Protein AF-A0A841R3I0-F1 (afdb_monomer)

Solvent-accessible surface area (backbone atoms only — not comparable to full-atom values): 3600 Å² total; per-residue (Å²): 134,84,93,68,90,59,55,82,92,54,53,90,73,74,86,85,63,61,48,65,52,48,35,54,53,42,52,53,46,16,72,73,68,38,56,93,74,41,88,75,83,52,59,100,66,93,70,64,98,75,78,124

Secondary structure (DSSP, 8-state):
--S--S-TTTTT-----HHHHHHHHHHHHHHHH-GGG----SS-----TT--

InterPro domains:
  IPR015422 Pyridoxal phosphate-dependent transferase, small domain [G3DSA:3.90.1150.10] (1-52)

Sequence (52 a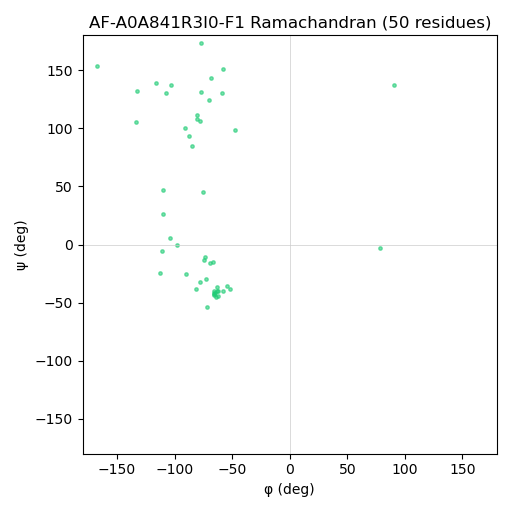a):
MTISVAAPQAYGKKANDVIFGANDAAVKAAQKYGKEKVTNATIGAILDENED

pLDDT: mean 79.62, std 9.32, range [47.28, 88.44]

Organism: NCBI:txid620903

Foldseek 3Di:
DPPDPDDPVCPPDDDPCPLVVLQVVQVVCCVVPNVVVGDDPSDPDDADPPRD

Mean predicted aligned error: 8.37 Å

Structure (mmCIF, N/CA/C/O backbone):
data_AF-A0A841R3I0-F1
#
_entry.id   AF-A0A841R3I0-F1
#
loop_
_atom_site.group_PDB
_atom_site.id
_atom_site.type_symbol
_atom_site.label_atom_id
_atom_site.label_alt_id
_atom_site.label_comp_id
_atom_site.label_asym_id
_atom_site.label_entity_id
_atom_site.label_seq_id
_atom_site.pdbx_PDB_ins_code
_atom_site.Cartn_x
_atom_site.Cartn_y
_atom_site.Cartn_z
_atom_site.occupancy
_atom_site.B_iso_or_equiv
_atom_site.auth_seq_id
_atom_site.auth_comp_id
_atom_site.auth_a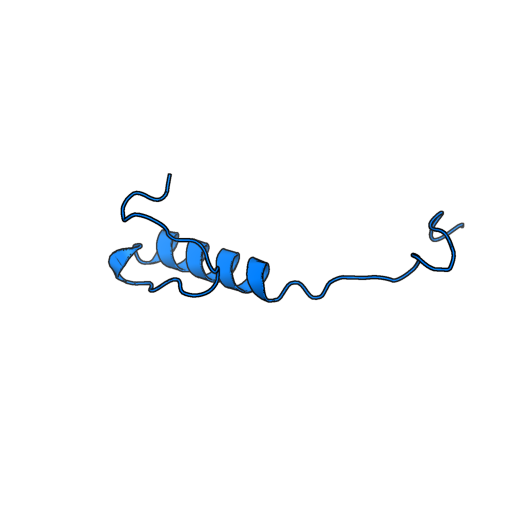sym_id
_atom_site.auth_atom_id
_atom_site.pdbx_PDB_model_num
ATOM 1 N N . MET A 1 1 ? -2.300 2.530 -37.511 1.00 47.28 1 MET A N 1
ATOM 2 C CA . MET A 1 1 ? -2.552 3.107 -36.175 1.00 47.28 1 MET A CA 1
ATOM 3 C C . MET A 1 1 ? -1.297 2.908 -35.348 1.00 47.28 1 MET A C 1
ATOM 5 O O . MET A 1 1 ? -0.896 1.768 -35.155 1.00 47.28 1 MET A O 1
ATOM 9 N N . THR A 1 2 ? -0.629 3.984 -34.946 1.00 59.38 2 THR A N 1
ATOM 10 C CA . THR A 1 2 ? 0.542 3.903 -34.064 1.00 59.38 2 THR A CA 1
ATOM 11 C C . THR A 1 2 ? 0.028 3.736 -32.638 1.00 59.38 2 THR A C 1
ATOM 13 O O . THR A 1 2 ? -0.616 4.631 -32.105 1.00 59.38 2 THR A O 1
ATOM 16 N N . ILE A 1 3 ? 0.246 2.559 -32.054 1.00 79.06 3 ILE A N 1
ATOM 17 C CA . ILE A 1 3 ? -0.291 2.169 -30.736 1.00 79.06 3 ILE A CA 1
ATOM 18 C C . ILE A 1 3 ? 0.443 2.857 -29.570 1.00 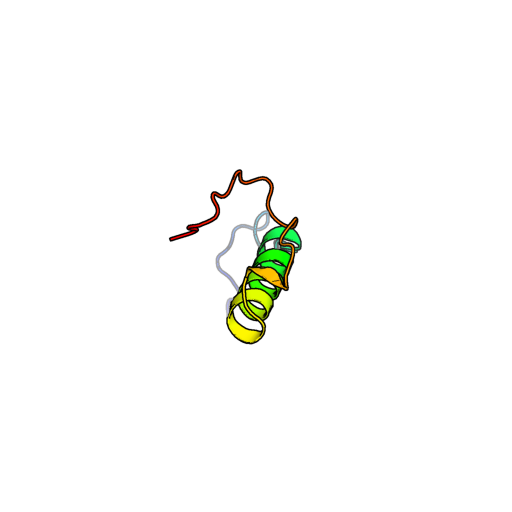79.06 3 ILE A C 1
ATOM 20 O O . ILE A 1 3 ? -0.047 2.849 -28.445 1.00 79.06 3 ILE A O 1
ATOM 24 N N . SER A 1 4 ? 1.604 3.472 -29.828 1.00 78.19 4 SER A N 1
ATOM 25 C CA . SER A 1 4 ? 2.331 4.334 -28.892 1.00 78.19 4 SER A CA 1
ATOM 26 C C . SER A 1 4 ? 3.447 5.105 -29.602 1.00 78.19 4 SER A C 1
ATOM 28 O O . SER A 1 4 ? 3.977 4.646 -30.611 1.00 78.19 4 SER A O 1
ATOM 30 N N . VAL A 1 5 ? 3.804 6.266 -29.051 1.00 88.44 5 VAL A N 1
ATOM 31 C CA . VAL A 1 5 ? 4.948 7.107 -29.454 1.00 88.44 5 VAL A CA 1
ATOM 32 C C . VAL A 1 5 ? 6.131 6.988 -28.480 1.00 88.44 5 VAL A C 1
ATOM 34 O O . VAL A 1 5 ? 7.111 7.720 -28.599 1.00 88.44 5 VAL A O 1
ATOM 37 N N . ALA A 1 6 ? 6.041 6.094 -27.488 1.00 85.56 6 ALA A N 1
ATOM 38 C CA . ALA A 1 6 ? 7.104 5.880 -26.514 1.00 85.56 6 ALA A CA 1
ATOM 39 C C . ALA A 1 6 ? 8.341 5.244 -27.169 1.00 85.56 6 ALA A C 1
ATOM 41 O O . ALA A 1 6 ? 8.223 4.373 -28.031 1.00 85.56 6 ALA A O 1
ATOM 42 N N . ALA A 1 7 ? 9.533 5.646 -26.717 1.00 87.56 7 ALA A N 1
ATOM 43 C CA . ALA A 1 7 ? 10.784 5.032 -27.153 1.00 87.56 7 ALA A CA 1
ATOM 44 C C . ALA A 1 7 ? 10.797 3.516 -26.846 1.00 87.56 7 ALA A C 1
ATOM 46 O O . ALA A 1 7 ? 10.196 3.103 -25.845 1.00 87.56 7 ALA A O 1
ATOM 47 N N . PRO A 1 8 ? 11.510 2.680 -27.628 1.00 85.50 8 PRO A N 1
ATOM 48 C CA . PRO A 1 8 ? 11.491 1.223 -27.466 1.00 85.50 8 PRO A CA 1
ATOM 49 C C . PRO A 1 8 ? 11.835 0.750 -26.048 1.00 85.50 8 PRO A C 1
ATOM 51 O O . PRO A 1 8 ? 11.222 -0.187 -25.548 1.00 85.50 8 PRO A O 1
ATOM 54 N N . GLN A 1 9 ? 12.752 1.438 -25.355 1.00 87.56 9 GLN A N 1
ATOM 55 C CA . GLN A 1 9 ? 13.116 1.111 -23.973 1.00 87.56 9 GLN A CA 1
ATOM 56 C C . GLN A 1 9 ? 12.062 1.492 -22.919 1.00 87.56 9 GLN A C 1
ATOM 58 O O . GLN A 1 9 ? 12.228 1.139 -21.753 1.00 87.56 9 GLN A O 1
ATOM 63 N N . ALA A 1 10 ? 11.032 2.262 -23.268 1.00 84.75 10 ALA A N 1
ATOM 64 C CA . ALA A 1 10 ? 9.985 2.727 -22.354 1.00 84.75 10 ALA A CA 1
ATOM 65 C C . ALA A 1 10 ? 8.612 2.117 -22.667 1.00 84.75 10 ALA A C 1
ATOM 67 O O . ALA A 1 10 ? 7.761 2.021 -21.783 1.00 84.75 10 ALA A O 1
ATOM 68 N N . TYR A 1 11 ? 8.402 1.692 -23.913 1.00 87.12 11 TYR A N 1
ATOM 69 C CA . TYR A 1 11 ? 7.161 1.077 -24.351 1.00 87.12 11 TYR A CA 1
ATOM 70 C C . TYR A 1 11 ? 6.837 -0.184 -23.533 1.00 87.12 11 TYR A C 1
ATOM 72 O O . TYR A 1 11 ? 7.685 -1.050 -23.327 1.00 87.12 11 TYR A O 1
ATOM 80 N N . GLY A 1 12 ? 5.600 -0.270 -23.039 1.00 83.81 12 GLY A N 1
ATOM 81 C CA . GLY A 1 12 ? 5.099 -1.418 -22.276 1.00 83.81 12 GLY A CA 1
ATOM 82 C C . GLY A 1 12 ? 5.528 -1.485 -20.805 1.00 83.81 12 GLY A C 1
ATOM 83 O O . GLY A 1 12 ? 5.068 -2.377 -20.093 1.00 83.81 12 GLY A O 1
ATOM 84 N N . LYS A 1 13 ? 6.358 -0.556 -20.306 1.00 87.06 13 LYS A N 1
ATOM 85 C CA . LYS A 1 13 ? 6.696 -0.504 -18.875 1.00 87.06 13 LYS A CA 1
ATOM 86 C C . LYS A 1 13 ? 5.489 -0.045 -18.060 1.00 87.06 13 LYS A C 1
ATOM 88 O O . LYS A 1 13 ? 4.957 1.040 -18.276 1.00 87.06 13 LYS A O 1
ATOM 93 N N . LYS A 1 14 ? 5.098 -0.861 -17.084 1.00 84.81 14 LYS A N 1
ATOM 94 C CA . LYS A 1 14 ? 4.055 -0.556 -16.105 1.00 84.81 14 LYS A CA 1
ATOM 95 C C . LYS A 1 14 ? 4.575 -0.897 -14.713 1.00 84.81 14 LYS A C 1
ATOM 97 O O . LYS A 1 14 ? 5.112 -1.984 -14.512 1.00 84.81 14 LYS A O 1
ATOM 102 N N . ALA A 1 15 ? 4.413 0.022 -13.767 1.00 81.56 15 ALA A N 1
ATOM 103 C CA . ALA A 1 15 ? 4.665 -0.270 -12.364 1.00 81.56 15 ALA A CA 1
ATOM 104 C C . ALA A 1 15 ? 3.492 -1.079 -11.795 1.00 81.56 15 ALA A C 1
ATOM 106 O O . ALA A 1 15 ? 2.328 -0.716 -11.983 1.00 81.56 15 ALA A O 1
ATOM 107 N N . ASN A 1 16 ? 3.802 -2.173 -11.103 1.00 80.81 16 ASN A N 1
ATOM 108 C CA . ASN A 1 16 ? 2.839 -2.834 -10.232 1.00 80.81 16 ASN A CA 1
ATOM 109 C C . ASN A 1 16 ? 2.930 -2.164 -8.870 1.00 80.81 16 AS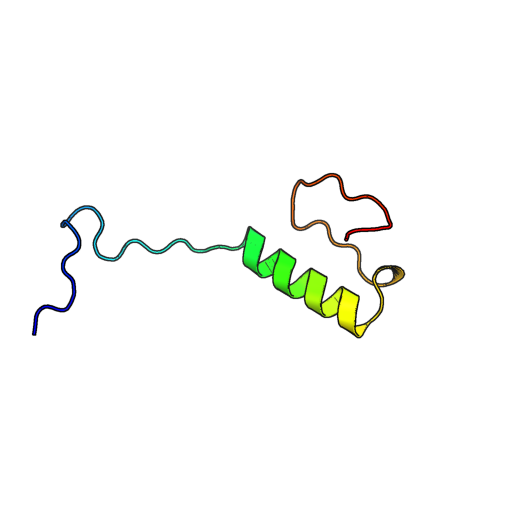N A C 1
ATOM 111 O O . ASN A 1 16 ? 3.789 -2.493 -8.054 1.00 80.81 16 ASN A O 1
ATOM 115 N N . ASP A 1 17 ? 2.073 -1.172 -8.678 1.00 81.31 17 ASP A N 1
ATOM 116 C CA . ASP A 1 17 ? 2.099 -0.330 -7.498 1.00 81.31 17 ASP A CA 1
ATOM 117 C C . ASP A 1 17 ? 1.320 -0.964 -6.340 1.00 81.31 17 ASP A C 1
ATOM 119 O O . ASP A 1 17 ? 0.125 -0.738 -6.146 1.00 81.31 17 ASP A O 1
ATOM 123 N N . VAL A 1 18 ? 2.006 -1.837 -5.605 1.00 84.88 18 VAL A N 1
ATOM 124 C CA . VAL A 1 18 ? 1.418 -2.582 -4.483 1.00 84.88 18 VAL A CA 1
ATOM 125 C C . VAL A 1 18 ? 1.294 -1.705 -3.234 1.00 84.88 18 VAL A C 1
ATOM 127 O O . VAL A 1 18 ? 0.345 -1.864 -2.472 1.00 84.88 18 VAL A O 1
ATOM 130 N N . ILE A 1 19 ? 2.221 -0.764 -3.037 1.00 85.50 19 ILE A N 1
ATOM 131 C CA . ILE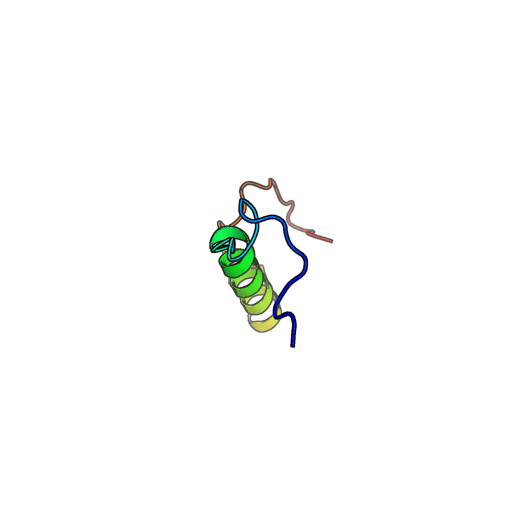 A 1 19 ? 2.281 0.084 -1.839 1.00 85.50 19 ILE A CA 1
ATOM 132 C C . ILE A 1 19 ? 1.144 1.106 -1.863 1.00 85.50 19 ILE A C 1
ATOM 134 O O . ILE A 1 19 ? 0.340 1.155 -0.931 1.00 85.50 19 ILE A O 1
ATOM 138 N N . PHE A 1 20 ? 1.015 1.878 -2.946 1.00 82.94 20 PHE A N 1
ATOM 139 C CA . PHE A 1 20 ? -0.020 2.908 -3.016 1.00 82.94 20 PHE A CA 1
ATOM 140 C C . PHE A 1 20 ? -1.421 2.302 -3.189 1.00 82.94 20 PHE A C 1
ATOM 142 O O . PHE A 1 20 ? -2.388 2.847 -2.659 1.00 82.94 20 PHE A O 1
ATOM 149 N N . GLY A 1 21 ? -1.536 1.132 -3.830 1.00 85.19 21 GLY A N 1
ATOM 150 C CA . GLY A 1 21 ? -2.792 0.378 -3.883 1.00 85.19 21 GLY A CA 1
ATOM 151 C C . GLY A 1 21 ? -3.254 -0.132 -2.512 1.00 85.19 21 GLY A C 1
ATOM 152 O O . GLY A 1 21 ? -4.438 -0.040 -2.186 1.00 85.19 21 GLY A O 1
ATOM 153 N N . ALA A 1 22 ? -2.330 -0.634 -1.685 1.00 86.44 22 ALA A N 1
ATOM 154 C CA . ALA A 1 22 ? -2.642 -1.063 -0.322 1.00 86.44 22 ALA A CA 1
ATOM 155 C C . ALA A 1 22 ? -3.060 0.120 0.564 1.00 86.44 22 ALA A C 1
ATOM 157 O O . ALA A 1 22 ? -4.025 0.002 1.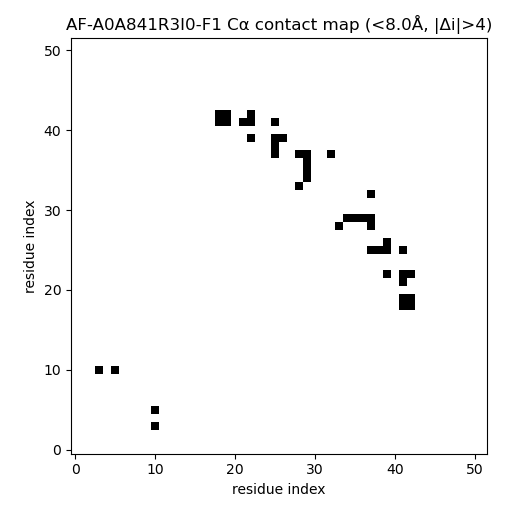321 1.00 86.44 22 ALA A O 1
ATOM 158 N N . ASN A 1 23 ? -2.393 1.270 0.426 1.00 85.81 23 ASN A N 1
ATOM 159 C CA . ASN A 1 23 ? -2.762 2.478 1.156 1.00 85.81 23 ASN A CA 1
ATOM 160 C C . ASN A 1 23 ? -4.143 3.003 0.779 1.00 85.81 23 ASN A C 1
ATOM 162 O O . ASN A 1 23 ? -4.936 3.302 1.662 1.00 85.81 23 ASN A O 1
ATOM 166 N N . ASP A 1 24 ? -4.467 3.072 -0.512 1.00 85.94 24 ASP A N 1
ATOM 167 C CA . ASP A 1 24 ? -5.795 3.502 -0.962 1.00 85.94 24 ASP A CA 1
ATOM 168 C C . ASP A 1 24 ? -6.907 2.608 -0.380 1.00 85.94 24 ASP A C 1
ATOM 170 O O . ASP A 1 24 ? -7.937 3.100 0.084 1.00 85.94 24 ASP A O 1
ATOM 174 N N . ALA A 1 25 ? -6.679 1.293 -0.310 1.00 86.50 25 ALA A N 1
ATOM 175 C CA . ALA A 1 25 ? -7.605 0.370 0.340 1.00 86.50 25 ALA A CA 1
ATOM 176 C C . ALA A 1 25 ? -7.718 0.609 1.859 1.00 86.50 25 ALA A C 1
ATOM 178 O O . ALA A 1 25 ? -8.829 0.592 2.396 1.00 86.50 25 ALA A O 1
ATOM 179 N N . ALA A 1 26 ? -6.599 0.858 2.545 1.00 84.44 26 ALA A N 1
ATOM 180 C CA . ALA A 1 26 ? -6.578 1.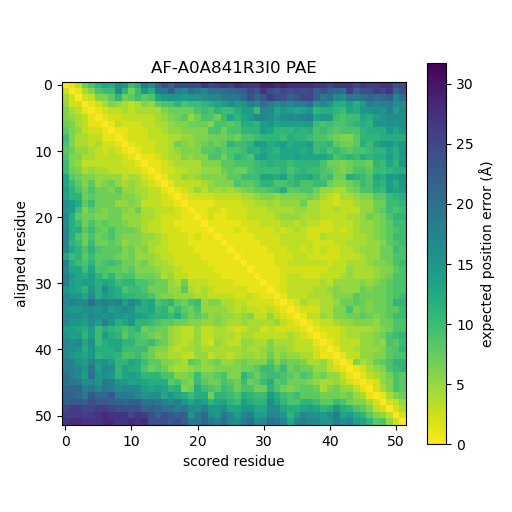148 3.977 1.00 84.44 26 ALA A CA 1
ATOM 181 C C . ALA A 1 26 ? -7.271 2.482 4.305 1.00 84.44 26 ALA A C 1
ATOM 183 O O . ALA A 1 26 ? -8.105 2.526 5.207 1.00 84.44 26 ALA A O 1
ATOM 184 N N . VAL A 1 27 ? -7.028 3.534 3.519 1.00 86.25 27 VAL A N 1
ATOM 185 C CA . VAL A 1 27 ? -7.697 4.840 3.641 1.00 86.25 27 VAL A CA 1
ATOM 186 C C . VAL A 1 27 ? -9.202 4.701 3.408 1.00 86.25 27 VAL A C 1
ATOM 188 O O . VAL A 1 27 ? -10.000 5.206 4.198 1.00 86.25 27 VAL A O 1
ATOM 191 N N . LYS A 1 28 ? -9.628 3.948 2.386 1.00 87.12 28 LYS A N 1
ATOM 192 C CA . LYS A 1 28 ? -11.055 3.661 2.146 1.00 87.12 28 LYS A CA 1
ATOM 193 C C . LYS A 1 28 ? -11.697 2.887 3.295 1.00 87.12 28 LYS A C 1
ATOM 195 O O . LYS A 1 28 ? -12.837 3.167 3.669 1.00 87.12 28 LYS A O 1
ATOM 200 N N . ALA A 1 29 ? -10.988 1.917 3.867 1.00 85.25 29 ALA A N 1
ATOM 201 C CA . ALA A 1 29 ? -11.462 1.189 5.037 1.00 85.25 29 ALA A CA 1
ATOM 202 C C . ALA A 1 29 ? -11.572 2.111 6.261 1.00 85.25 29 ALA A C 1
ATOM 204 O O . ALA A 1 29 ? -12.586 2.067 6.955 1.00 85.25 29 ALA A O 1
ATOM 205 N N . ALA A 1 30 ? -10.589 2.983 6.490 1.00 85.38 30 ALA A N 1
ATOM 206 C CA . ALA A 1 30 ? -10.599 3.958 7.575 1.00 85.38 30 ALA A CA 1
ATOM 207 C C . ALA A 1 30 ? -11.753 4.968 7.438 1.00 85.38 30 ALA A C 1
ATOM 209 O O . ALA A 1 30 ? -12.436 5.252 8.419 1.00 85.38 30 ALA A O 1
ATOM 210 N N . GLN A 1 31 ? -12.054 5.438 6.222 1.00 83.00 31 GLN A N 1
ATOM 211 C CA . GLN A 1 31 ? -13.226 6.285 5.959 1.00 83.00 31 GLN A CA 1
ATOM 212 C C . GLN A 1 31 ? -14.550 5.559 6.237 1.00 83.00 31 GLN A C 1
ATOM 214 O O . GLN A 1 31 ? -15.502 6.164 6.722 1.00 83.00 31 GLN A O 1
ATOM 219 N N . LYS A 1 32 ? -14.627 4.257 5.938 1.00 85.31 32 LYS A N 1
ATOM 220 C CA . LYS A 1 32 ? -15.861 3.474 6.081 1.00 85.31 32 LYS A CA 1
ATOM 221 C C . LYS A 1 32 ? -16.122 2.993 7.511 1.00 85.31 32 LYS A C 1
ATOM 223 O O . LYS A 1 32 ? -17.275 2.933 7.929 1.00 85.31 32 LYS A O 1
ATOM 228 N N . TYR A 1 33 ? -15.079 2.598 8.235 1.00 84.38 33 TYR A N 1
ATOM 229 C CA . TYR A 1 33 ? -15.194 1.954 9.550 1.00 84.38 33 TYR A CA 1
ATOM 230 C C . TYR A 1 33 ? -14.701 2.833 10.708 1.00 84.38 33 TYR A C 1
ATOM 232 O O . TYR A 1 33 ? -14.899 2.469 11.868 1.00 84.38 33 TYR A O 1
ATOM 240 N N . GLY A 1 34 ? -14.127 3.997 10.399 1.00 79.88 34 GLY A N 1
ATOM 241 C CA . GLY A 1 34 ? -13.447 4.880 11.342 1.00 79.88 34 GLY A CA 1
ATOM 242 C C . GLY A 1 34 ? -11.955 4.553 11.431 1.00 79.88 34 GLY A C 1
ATOM 243 O O . GLY A 1 34 ? -11.582 3.379 11.49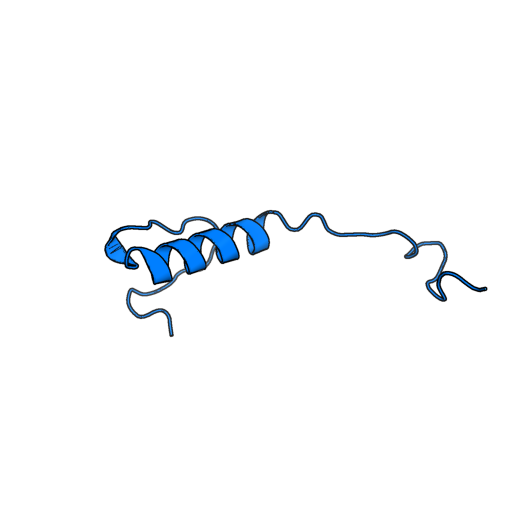5 1.00 79.88 34 GLY A O 1
ATOM 244 N N . LYS A 1 35 ? -11.109 5.595 11.459 1.00 77.50 35 LYS A N 1
ATOM 245 C CA . LYS A 1 35 ? -9.638 5.483 11.542 1.00 77.50 35 LYS A CA 1
ATOM 246 C C . LYS A 1 35 ? -9.191 4.593 12.709 1.00 77.50 35 LYS A C 1
ATOM 248 O O . LYS A 1 35 ? -8.331 3.741 12.546 1.00 77.50 35 LYS A O 1
ATOM 253 N N . GLU A 1 36 ? -9.872 4.678 13.846 1.00 78.00 36 GLU A N 1
ATOM 254 C CA . GLU A 1 36 ? -9.516 3.924 15.057 1.00 78.00 36 GLU A CA 1
ATOM 255 C C . GLU A 1 36 ? -9.744 2.411 14.953 1.00 78.00 36 GLU A C 1
ATOM 257 O O . GLU A 1 36 ? -9.222 1.635 15.749 1.00 78.00 36 GLU A O 1
ATOM 262 N N . LYS A 1 37 ? -10.523 1.968 13.959 1.00 80.25 37 LYS A N 1
ATOM 263 C CA . LYS A 1 37 ? -10.784 0.545 13.707 1.00 80.25 37 LYS A CA 1
ATOM 264 C C . LYS A 1 37 ? -9.901 -0.035 12.606 1.00 80.25 37 LYS A C 1
ATOM 266 O O . LYS A 1 37 ? -10.036 -1.217 12.291 1.00 80.25 37 LYS A O 1
ATOM 271 N N . VAL A 1 38 ? -9.030 0.774 12.000 1.00 79.38 38 VAL A N 1
ATOM 272 C CA . VAL A 1 38 ? -8.207 0.382 10.854 1.00 79.38 38 VAL A CA 1
ATOM 273 C C . VAL A 1 38 ? -6.762 0.814 11.077 1.00 79.38 38 VAL A C 1
ATOM 275 O O . VAL A 1 38 ? -6.411 1.976 10.920 1.00 79.38 38 VAL A O 1
ATOM 278 N N . THR A 1 39 ? -5.892 -0.146 11.388 1.00 81.88 39 THR A N 1
ATOM 279 C CA . THR A 1 39 ? -4.446 0.090 11.477 1.00 81.88 39 THR A CA 1
ATOM 280 C C . THR A 1 39 ? -3.836 0.149 10.074 1.00 81.88 39 THR A C 1
ATOM 282 O O . THR A 1 39 ? -3.690 -0.883 9.415 1.00 81.88 39 THR A O 1
ATOM 285 N N . ASN A 1 40 ? -3.473 1.346 9.606 1.00 77.44 40 ASN A N 1
ATOM 286 C CA . ASN A 1 40 ? -2.810 1.537 8.317 1.00 77.44 40 ASN A CA 1
ATOM 287 C C . ASN A 1 40 ? -1.277 1.490 8.462 1.00 77.44 40 ASN A C 1
ATOM 289 O O . ASN A 1 40 ? -0.651 2.472 8.838 1.00 77.44 40 ASN A O 1
ATOM 293 N N . ALA A 1 41 ? -0.671 0.345 8.136 1.00 82.31 41 ALA A N 1
ATOM 294 C CA . ALA A 1 41 ? 0.785 0.143 8.129 1.00 82.31 41 ALA A CA 1
ATOM 295 C C . ALA A 1 41 ? 1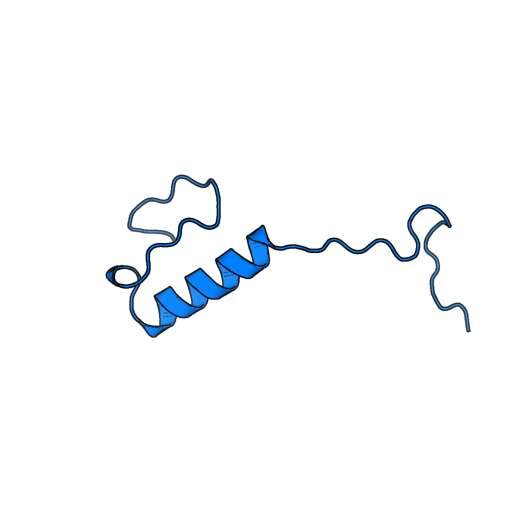.354 -0.006 6.702 1.00 82.31 41 ALA A C 1
ATOM 297 O O . ALA A 1 41 ? 2.341 -0.707 6.485 1.00 82.31 41 ALA A O 1
ATOM 298 N N . THR A 1 42 ? 0.681 0.576 5.704 1.00 80.44 42 THR A N 1
ATOM 299 C CA . THR A 1 42 ? 0.987 0.327 4.283 1.00 80.44 42 THR A CA 1
ATOM 300 C C . THR A 1 42 ? 2.027 1.283 3.702 1.00 80.44 42 THR A C 1
ATOM 302 O O . THR A 1 42 ? 2.727 0.911 2.761 1.00 80.44 42 THR A O 1
ATOM 305 N N . ILE A 1 43 ? 2.168 2.484 4.274 1.00 81.31 43 ILE A N 1
ATOM 306 C CA . ILE A 1 43 ? 3.158 3.490 3.875 1.00 81.31 43 ILE A CA 1
ATOM 307 C C . ILE A 1 43 ? 4.120 3.733 5.036 1.00 81.31 43 ILE A C 1
ATOM 309 O O . ILE A 1 43 ? 3.707 3.849 6.184 1.00 81.31 43 ILE A O 1
ATOM 313 N N . GLY A 1 44 ? 5.412 3.859 4.728 1.00 79.12 44 GLY A N 1
ATOM 314 C CA . GLY A 1 44 ? 6.452 4.251 5.686 1.00 79.12 44 GLY A CA 1
ATOM 315 C C . GLY A 1 44 ? 6.435 5.746 6.024 1.00 79.12 44 GLY A C 1
ATOM 316 O O . GLY A 1 44 ? 7.485 6.382 5.989 1.00 79.12 44 GLY A O 1
ATOM 317 N N . ALA A 1 45 ? 5.258 6.315 6.282 1.00 77.50 45 ALA A N 1
ATOM 318 C CA . ALA A 1 45 ? 5.090 7.694 6.721 1.00 77.50 45 ALA A CA 1
ATOM 319 C C . ALA A 1 45 ? 4.794 7.711 8.224 1.00 77.50 45 ALA A C 1
ATOM 321 O O . ALA A 1 45 ? 4.019 6.894 8.717 1.00 77.50 45 ALA A O 1
ATOM 322 N N . ILE A 1 46 ? 5.418 8.641 8.951 1.00 76.25 46 ILE A N 1
ATOM 323 C CA . ILE A 1 46 ? 5.005 8.953 10.320 1.00 76.25 46 ILE A CA 1
ATOM 324 C C . ILE A 1 46 ? 3.800 9.872 10.182 1.00 76.25 46 ILE A C 1
ATOM 326 O O . ILE A 1 46 ? 3.935 11.010 9.739 1.00 76.25 46 ILE A O 1
ATOM 330 N N . LEU A 1 47 ? 2.635 9.330 10.498 1.00 69.75 47 LEU A N 1
ATOM 331 C CA . LEU A 1 47 ? 1.355 10.011 10.418 1.00 69.75 47 LEU A CA 1
ATOM 332 C C . LEU A 1 47 ? 0.920 10.294 11.856 1.00 69.75 47 LEU A C 1
ATOM 334 O O . LEU A 1 47 ? 1.029 9.412 12.712 1.00 69.75 47 LEU A O 1
ATOM 338 N N . ASP A 1 48 ? 0.524 11.533 12.138 1.00 69.75 48 ASP A N 1
ATOM 339 C CA . ASP A 1 48 ? -0.082 11.852 13.427 1.00 69.75 48 ASP A CA 1
ATOM 340 C C . ASP A 1 48 ? -1.548 11.379 13.455 1.00 69.75 48 ASP A C 1
ATOM 342 O O . ASP A 1 48 ? -2.094 10.895 12.463 1.00 69.75 48 ASP A O 1
ATOM 346 N N . GLU A 1 49 ? -2.201 11.481 14.610 1.00 65.44 49 GLU A N 1
ATOM 347 C CA . GLU A 1 49 ? -3.600 11.054 14.760 1.00 65.44 49 GLU A CA 1
ATOM 348 C C . GLU A 1 49 ? -4.587 11.926 13.952 1.00 65.44 49 GLU A C 1
ATOM 350 O O . GLU A 1 49 ? -5.727 11.524 13.710 1.00 65.44 49 GLU A O 1
ATOM 355 N N . ASN A 1 50 ? -4.137 13.094 13.488 1.00 61.44 50 ASN A N 1
ATOM 356 C CA . ASN A 1 50 ? -4.878 14.077 12.711 1.00 61.44 50 ASN A CA 1
ATOM 357 C C . ASN A 1 50 ? -4.362 14.136 11.265 1.00 61.44 50 ASN A C 1
ATOM 359 O O . ASN A 1 50 ? -4.150 15.229 10.756 1.00 61.44 50 ASN A O 1
ATOM 363 N N . GLU A 1 51 ? -4.163 12.987 10.601 1.00 55.84 51 GLU A N 1
ATOM 364 C CA . GLU A 1 51 ? -3.919 12.953 9.147 1.00 55.84 51 GLU A CA 1
ATOM 365 C C . GLU A 1 51 ? -4.951 13.841 8.411 1.00 55.84 51 GLU A C 1
ATOM 367 O O . GLU A 1 51 ? -6.091 13.393 8.205 1.00 55.84 51 GLU A O 1
ATOM 372 N N . ASP A 1 52 ? -4.547 15.071 8.070 1.00 52.72 52 ASP A N 1
ATOM 373 C CA . ASP A 1 52 ? -5.209 16.040 7.182 1.00 52.72 52 ASP A CA 1
ATOM 374 C C . ASP A 1 52 ? -4.695 15.876 5.742 1.00 52.72 52 ASP A C 1
ATOM 376 O O . ASP A 1 52 ? -3.457 15.797 5.539 1.00 52.72 52 ASP A O 1
#

Radius of gyration: 17.43 Å; Cα contacts (8 Å, |Δi|>4): 22; chains: 1; bounding box: 29×19×51 Å